Protein AF-A0A9E3IHD3-F1 (afdb_monomer)

pLDDT: mean 89.87, std 10.99, range [43.97, 98.31]

Solvent-accessible surface area (backbone atoms only — not comparable to full-atom values): 4220 Å² total; per-residue (Å²): 132,60,68,68,56,55,52,50,53,50,51,52,50,52,50,45,51,49,36,26,73,70,29,54,80,95,55,29,41,69,46,24,35,53,54,48,50,54,52,49,52,52,50,48,41,48,60,65,49,50,44,44,51,50,49,48,41,30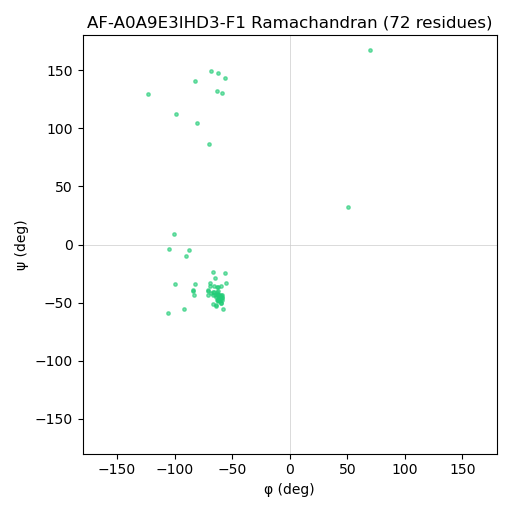,65,78,63,60,74,48,92,70,56,84,82,71,57,82,73,129

Secondary structure (DSSP, 8-state):
--HHHHHHHHHHHHHHHHHHHT--TTTHHHHHHHHHHHHHHHHIIIIIIIHHHHIIIIIIS--S---TTTS---

Mean predicted aligned error: 5.96 Å

Structure (mmCIF, N/CA/C/O backbone):
data_AF-A0A9E3IHD3-F1
#
_entry.id   AF-A0A9E3IHD3-F1
#
loop_
_atom_site.group_PDB
_atom_site.id
_atom_site.type_symbol
_atom_site.label_atom_id
_atom_site.label_alt_id
_atom_site.label_comp_id
_atom_site.label_asym_id
_atom_site.label_entity_id
_atom_site.label_seq_id
_atom_site.pdbx_PDB_ins_code
_atom_site.Cartn_x
_atom_site.Cartn_y
_atom_site.Cartn_z
_atom_site.occupancy
_atom_site.B_iso_or_equiv
_atom_site.auth_seq_id
_atom_site.auth_comp_id
_atom_site.auth_asym_id
_atom_site.auth_atom_id
_atom_site.pdbx_PDB_model_num
ATOM 1 N N . MET A 1 1 ? -8.047 -22.488 -3.698 1.00 75.44 1 MET A N 1
ATOM 2 C CA . MET A 1 1 ? -7.220 -21.329 -4.118 1.00 75.44 1 MET A CA 1
ATOM 3 C C . MET A 1 1 ? -5.749 -21.671 -3.922 1.00 75.44 1 MET A C 1
ATOM 5 O O . MET A 1 1 ? -5.453 -22.424 -3.005 1.00 75.44 1 MET A O 1
ATOM 9 N N . ARG A 1 2 ? -4.835 -21.180 -4.771 1.00 95.44 2 ARG A N 1
ATOM 10 C CA . ARG A 1 2 ? -3.390 -21.430 -4.600 1.00 95.44 2 ARG A CA 1
ATOM 11 C C . ARG A 1 2 ? -2.865 -20.706 -3.353 1.00 95.44 2 ARG A C 1
ATOM 13 O O . ARG A 1 2 ? -3.381 -19.643 -3.013 1.00 95.44 2 ARG A O 1
ATOM 20 N N . ILE A 1 3 ? -1.849 -21.261 -2.688 1.00 95.75 3 ILE A N 1
ATOM 21 C CA . ILE A 1 3 ? -1.376 -20.759 -1.383 1.00 95.75 3 ILE A CA 1
ATOM 22 C C . ILE A 1 3 ? -0.909 -19.300 -1.432 1.00 95.75 3 ILE A C 1
ATOM 24 O O . ILE A 1 3 ? -1.204 -18.531 -0.525 1.00 95.75 3 ILE A O 1
ATOM 28 N N . TYR A 1 4 ? -0.286 -18.878 -2.533 1.00 94.06 4 TYR A N 1
ATOM 29 C CA . TYR A 1 4 ? 0.132 -17.488 -2.707 1.00 94.06 4 TYR A CA 1
ATOM 30 C C . TYR A 1 4 ? -1.050 -16.508 -2.776 1.00 94.06 4 TYR A C 1
ATOM 32 O O . TYR A 1 4 ? -0.914 -15.374 -2.333 1.00 94.06 4 TYR A O 1
ATOM 40 N N . ASN A 1 5 ? -2.224 -16.939 -3.256 1.00 96.12 5 ASN A N 1
ATOM 41 C CA . ASN A 1 5 ? -3.427 -16.102 -3.223 1.00 96.12 5 ASN A CA 1
ATOM 42 C C . ASN A 1 5 ? -3.939 -15.958 -1.790 1.00 96.12 5 ASN A C 1
ATOM 44 O O . ASN A 1 5 ? -4.333 -14.870 -1.391 1.00 96.12 5 ASN A O 1
ATOM 48 N N . VAL A 1 6 ? -3.906 -17.040 -1.006 1.00 97.56 6 VAL A N 1
ATOM 49 C CA . VAL A 1 6 ? -4.307 -17.008 0.409 1.00 97.56 6 VAL A CA 1
ATOM 50 C C . VAL A 1 6 ? -3.397 -16.066 1.194 1.00 97.56 6 VAL A C 1
ATOM 52 O O . VAL A 1 6 ? -3.890 -15.208 1.920 1.00 97.56 6 VAL A O 1
ATOM 55 N N . ILE A 1 7 ? -2.082 -16.174 0.993 1.00 97.62 7 ILE A N 1
ATOM 56 C CA . ILE A 1 7 ? -1.096 -15.287 1.620 1.00 97.62 7 ILE A CA 1
ATOM 57 C C . ILE A 1 7 ? -1.318 -13.838 1.171 1.00 97.62 7 ILE A C 1
ATOM 59 O O . ILE A 1 7 ? -1.384 -12.947 2.011 1.00 97.62 7 ILE A O 1
ATOM 63 N N . GLY A 1 8 ? -1.487 -13.598 -0.133 1.00 95.75 8 GLY A N 1
ATOM 64 C CA . GLY A 1 8 ? -1.698 -12.258 -0.681 1.00 95.75 8 GLY A CA 1
ATOM 65 C C . GLY A 1 8 ? -2.945 -11.575 -0.119 1.00 95.75 8 GLY A C 1
ATOM 66 O O . GLY A 1 8 ? -2.858 -10.463 0.397 1.00 95.75 8 GLY A O 1
ATOM 67 N N . TYR A 1 9 ? -4.096 -12.251 -0.143 1.00 96.56 9 TYR A N 1
ATOM 68 C CA . TYR A 1 9 ? -5.323 -11.705 0.441 1.00 96.56 9 TYR A CA 1
ATOM 69 C C . TYR A 1 9 ? -5.228 -11.552 1.962 1.00 96.56 9 TYR A C 1
ATOM 71 O O . TYR A 1 9 ? -5.732 -10.569 2.501 1.00 96.56 9 TYR A O 1
ATOM 79 N N . GLY A 1 10 ? -4.542 -12.472 2.647 1.00 98.12 10 GLY A N 1
ATOM 80 C CA . GLY A 1 10 ? -4.278 -12.370 4.081 1.00 98.12 10 GLY A CA 1
ATOM 81 C C . GLY A 1 10 ? -3.475 -11.119 4.437 1.00 98.12 10 GLY A C 1
ATOM 82 O O . GLY A 1 10 ? -3.846 -10.396 5.358 1.00 98.12 10 GLY A O 1
ATOM 83 N N . LEU A 1 11 ? -2.425 -10.814 3.670 1.00 97.19 11 LEU A N 1
ATOM 84 C CA . LEU A 1 11 ? -1.624 -9.600 3.847 1.00 97.19 11 LEU A CA 1
ATOM 85 C C . LEU A 1 11 ? -2.442 -8.327 3.601 1.00 97.19 11 LEU A C 1
ATOM 87 O O . LEU A 1 11 ? -2.326 -7.381 4.374 1.00 97.19 11 LEU A O 1
ATOM 91 N N . ILE A 1 12 ? -3.301 -8.309 2.576 1.00 97.06 12 ILE A N 1
ATOM 92 C CA . ILE A 1 12 ? -4.187 -7.165 2.298 1.00 97.06 12 ILE A CA 1
ATOM 93 C C . ILE A 1 12 ? -5.171 -6.944 3.457 1.00 97.06 12 ILE A C 1
ATOM 95 O O . ILE A 1 12 ? -5.360 -5.809 3.893 1.00 97.06 12 ILE A O 1
ATOM 99 N N . ALA A 1 13 ? -5.768 -8.013 3.990 1.00 97.88 13 ALA A N 1
ATOM 100 C CA . ALA A 1 13 ? -6.693 -7.924 5.118 1.00 97.88 13 ALA A CA 1
ATOM 101 C C . ALA A 1 13 ? -5.997 -7.441 6.403 1.00 97.88 13 ALA A C 1
ATOM 103 O O . ALA A 1 13 ? -6.521 -6.566 7.091 1.00 97.88 13 ALA A O 1
ATOM 104 N N . LEU A 1 14 ? -4.800 -7.960 6.699 1.00 98.31 14 LEU A N 1
ATOM 105 C CA . LEU A 1 14 ? -3.970 -7.514 7.825 1.00 98.31 14 LEU A CA 1
ATOM 106 C C . LEU A 1 14 ? -3.577 -6.041 7.695 1.00 98.31 14 LEU A C 1
ATOM 108 O O . LEU A 1 14 ? -3.672 -5.301 8.670 1.00 98.31 14 LEU A O 1
ATOM 112 N N . TYR A 1 15 ? -3.182 -5.609 6.497 1.00 97.62 15 TYR A N 1
ATOM 113 C CA . TYR A 1 15 ? -2.875 -4.211 6.204 1.00 97.62 15 TYR A CA 1
ATOM 114 C C . TYR A 1 15 ? -4.084 -3.302 6.459 1.00 97.62 15 TYR A C 1
ATOM 116 O O . TYR A 1 15 ? -3.975 -2.329 7.203 1.00 97.62 15 TYR A O 1
ATOM 124 N N . ALA A 1 16 ? -5.253 -3.655 5.916 1.00 97.81 16 ALA A N 1
ATOM 125 C CA . ALA A 1 16 ? -6.489 -2.906 6.126 1.00 97.81 16 ALA A CA 1
ATOM 126 C C . ALA A 1 16 ? -6.855 -2.812 7.617 1.00 97.81 16 ALA A C 1
ATOM 128 O O . ALA A 1 16 ? -7.104 -1.719 8.125 1.00 97.81 16 ALA A O 1
ATOM 129 N N . ALA A 1 17 ? -6.820 -3.939 8.335 1.00 98.06 17 ALA A N 1
ATOM 130 C CA . ALA A 1 17 ? -7.113 -3.986 9.764 1.00 98.06 17 ALA A CA 1
ATOM 131 C C . ALA A 1 17 ? -6.132 -3.137 10.585 1.00 98.06 17 ALA A C 1
ATOM 133 O O . ALA A 1 17 ? -6.562 -2.379 11.453 1.00 98.06 17 ALA A O 1
ATOM 134 N N . ALA A 1 18 ? -4.832 -3.211 10.284 1.00 97.94 18 ALA A N 1
ATOM 135 C CA . ALA A 1 18 ? -3.815 -2.409 10.952 1.00 97.94 1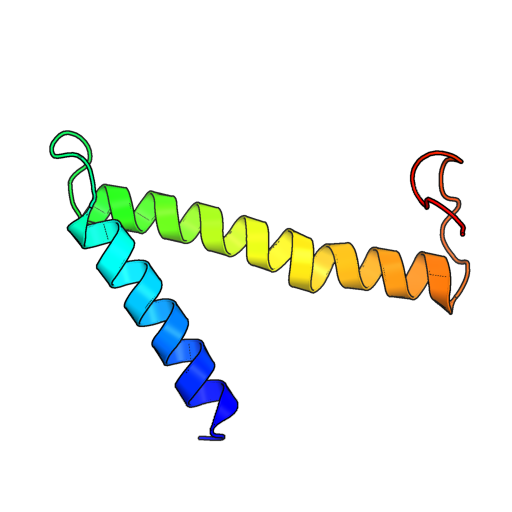8 ALA A CA 1
ATOM 136 C C . ALA A 1 18 ? -4.058 -0.910 10.737 1.00 97.94 18 ALA A C 1
ATOM 138 O O . ALA A 1 18 ? -4.083 -0.156 11.705 1.00 97.94 18 ALA A O 1
ATOM 139 N N . CYS A 1 19 ? -4.314 -0.481 9.498 1.00 97.62 19 CYS A N 1
ATOM 140 C CA . CYS A 1 19 ? -4.586 0.921 9.182 1.00 97.62 19 CYS A CA 1
ATOM 141 C C . CYS A 1 19 ? -5.855 1.451 9.858 1.00 97.62 19 CYS A C 1
ATOM 143 O O . CYS A 1 19 ? -5.874 2.599 10.293 1.00 97.62 19 CYS A O 1
ATOM 145 N N . MET A 1 20 ? -6.898 0.627 9.978 1.00 97.75 20 MET A N 1
ATOM 146 C CA . MET A 1 20 ? -8.108 0.987 10.721 1.00 97.75 20 MET A CA 1
ATOM 147 C C . MET A 1 20 ? -7.848 1.087 12.228 1.00 97.75 20 MET A C 1
ATOM 149 O O . MET A 1 20 ? -8.344 2.010 12.868 1.00 97.75 20 MET A O 1
ATOM 153 N N . ALA A 1 21 ? -7.072 0.155 12.791 1.00 97.88 21 ALA A N 1
ATOM 154 C CA . ALA A 1 21 ? -6.797 0.082 14.224 1.00 97.88 21 ALA A CA 1
ATOM 155 C C . ALA A 1 21 ? -5.908 1.226 14.730 1.00 97.88 21 ALA A C 1
ATOM 157 O O . ALA A 1 21 ? -6.070 1.668 15.864 1.00 97.88 21 ALA A O 1
ATOM 158 N N . VAL A 1 22 ? -4.982 1.712 13.897 1.00 96.88 22 VAL A N 1
ATOM 159 C CA . VAL A 1 22 ? -4.060 2.807 14.252 1.00 96.88 22 VAL A CA 1
ATOM 160 C C . VAL A 1 22 ? -4.485 4.165 13.686 1.00 96.88 22 VAL A C 1
ATOM 162 O O . VAL A 1 22 ? -3.721 5.129 13.748 1.00 96.88 22 VAL A O 1
ATOM 165 N N . ALA A 1 23 ? -5.690 4.259 13.115 1.00 97.19 23 ALA A N 1
ATOM 166 C CA . ALA A 1 23 ? -6.198 5.504 12.556 1.00 97.19 23 ALA A CA 1
ATOM 167 C C . ALA A 1 23 ? -6.347 6.578 13.654 1.00 97.19 23 ALA A C 1
ATOM 169 O O . ALA A 1 23 ? -6.954 6.308 14.695 1.00 97.19 23 ALA A O 1
ATOM 170 N N . PRO A 1 24 ? -5.856 7.815 13.433 1.00 96.50 24 PRO A N 1
ATOM 171 C CA . PRO A 1 24 ? -6.065 8.909 14.373 1.00 96.50 24 PRO A CA 1
ATOM 172 C C . PRO A 1 24 ? -7.561 9.144 14.642 1.00 96.50 24 PRO A C 1
ATOM 174 O O . PRO A 1 24 ? -8.351 9.097 13.693 1.00 96.50 24 PRO A O 1
ATOM 177 N N . PRO A 1 25 ? -7.970 9.492 15.879 1.00 96.56 25 PRO A N 1
ATOM 178 C CA . PRO A 1 25 ? -9.382 9.706 16.211 1.00 96.56 25 PRO A CA 1
ATOM 179 C C . PRO A 1 25 ? -10.088 10.741 15.323 1.00 96.56 25 PRO A C 1
ATOM 181 O O . PRO A 1 25 ? -11.261 10.576 15.011 1.00 96.56 25 PRO A O 1
ATOM 184 N N . ALA A 1 26 ? -9.366 11.773 14.869 1.00 97.50 26 ALA A N 1
ATOM 185 C CA . ALA A 1 26 ? -9.895 12.808 13.976 1.00 97.50 26 ALA A CA 1
ATOM 186 C C . ALA A 1 26 ? -10.269 12.292 12.572 1.00 97.50 26 ALA A C 1
ATOM 188 O O . ALA A 1 26 ? -11.070 12.912 11.881 1.00 97.50 26 ALA A O 1
ATOM 189 N N . ILE A 1 27 ? -9.675 11.175 12.143 1.00 96.31 27 ILE A N 1
ATOM 190 C CA . ILE A 1 27 ? -9.903 10.547 10.834 1.00 96.31 27 ILE A CA 1
ATOM 191 C C . ILE A 1 27 ? -10.874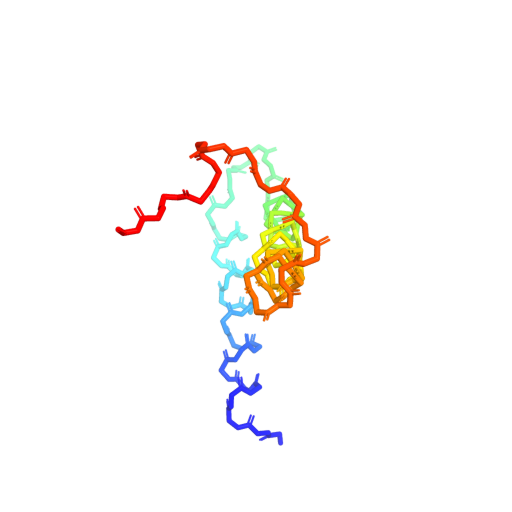 9.364 10.974 1.00 96.31 27 ILE A C 1
ATOM 193 O O . ILE A 1 27 ? -11.675 9.093 10.078 1.00 96.31 27 ILE A O 1
ATOM 197 N N . GLY A 1 28 ? -10.808 8.661 12.107 1.00 97.44 28 GLY A N 1
ATOM 198 C CA . GLY A 1 28 ? -11.588 7.460 12.372 1.00 97.44 28 GLY A CA 1
ATOM 199 C C . GLY A 1 28 ? -11.149 6.254 11.525 1.00 97.44 28 GLY A C 1
ATOM 200 O O . GLY A 1 28 ? -10.400 6.388 10.553 1.00 97.44 28 GLY A O 1
ATOM 201 N N . PRO A 1 29 ? -11.626 5.045 11.864 1.00 97.1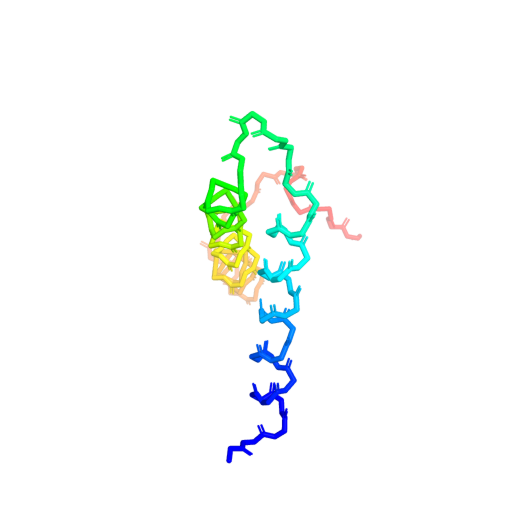2 29 PRO A N 1
ATOM 202 C CA . PRO A 1 29 ? -11.184 3.805 11.223 1.00 97.12 29 PRO A CA 1
ATOM 203 C C . PRO A 1 29 ? -11.504 3.768 9.723 1.00 97.12 29 PRO A C 1
ATOM 205 O O . PRO A 1 29 ? -10.672 3.356 8.920 1.00 97.12 29 PRO A O 1
ATOM 208 N N . TRP A 1 30 ? -12.679 4.256 9.318 1.00 97.44 30 TRP A N 1
ATOM 209 C CA . TRP A 1 30 ? -13.086 4.289 7.910 1.00 97.44 30 TRP A CA 1
ATOM 210 C C . TRP A 1 30 ? -12.277 5.286 7.077 1.00 97.44 30 TRP A C 1
ATOM 212 O O . TRP A 1 30 ? -11.941 4.991 5.931 1.00 97.44 30 TRP A O 1
ATOM 222 N N . GLY A 1 31 ? -11.905 6.433 7.656 1.00 97.44 31 GLY A N 1
ATOM 223 C CA . GLY A 1 31 ? -10.995 7.371 7.004 1.00 97.44 31 GLY A CA 1
ATOM 224 C C . GLY A 1 31 ? -9.588 6.782 6.860 1.00 97.44 31 GLY A C 1
ATOM 225 O O . GLY A 1 31 ? -8.988 6.881 5.790 1.00 97.44 31 GLY A O 1
ATOM 226 N N . GLY A 1 32 ? -9.097 6.083 7.891 1.00 96.69 32 GLY A N 1
ATOM 227 C CA . GLY A 1 32 ? -7.833 5.345 7.839 1.00 96.69 32 GLY A CA 1
ATOM 228 C C . GLY A 1 32 ? -7.826 4.277 6.742 1.00 96.69 32 GLY A C 1
ATOM 229 O O . GLY A 1 32 ? -6.869 4.194 5.975 1.00 96.69 32 GLY A O 1
ATOM 230 N N . LEU A 1 33 ? -8.924 3.524 6.601 1.00 98.00 33 LEU A N 1
ATOM 231 C CA . LEU A 1 33 ? -9.097 2.546 5.524 1.00 98.00 33 LEU A CA 1
ATOM 232 C C . LEU A 1 33 ? -9.092 3.200 4.137 1.00 98.00 33 LEU A C 1
ATOM 234 O O . LEU A 1 33 ? -8.450 2.684 3.226 1.00 98.00 33 LEU A O 1
ATOM 238 N N . GLY A 1 34 ? -9.778 4.334 3.971 1.00 98.12 34 GLY A N 1
ATOM 239 C CA . GLY A 1 34 ? -9.812 5.064 2.702 1.00 98.12 34 GLY A CA 1
ATOM 240 C C . GLY A 1 34 ? -8.424 5.534 2.259 1.00 98.12 34 GLY A C 1
ATOM 241 O O . GLY A 1 34 ? -8.032 5.321 1.111 1.00 98.12 34 GLY A O 1
ATOM 242 N N . ILE A 1 35 ? -7.646 6.104 3.184 1.00 96.88 35 ILE A N 1
ATOM 243 C CA . ILE A 1 35 ? -6.261 6.529 2.924 1.00 96.88 35 ILE A CA 1
ATOM 244 C C . ILE A 1 35 ? -5.381 5.319 2.592 1.00 96.88 35 ILE A C 1
ATOM 246 O O . ILE A 1 35 ? -4.625 5.352 1.620 1.00 96.88 35 ILE A O 1
ATOM 250 N N . ALA A 1 36 ? -5.503 4.237 3.362 1.00 96.31 36 ALA A N 1
ATOM 251 C CA . ALA A 1 36 ? -4.760 3.003 3.137 1.00 96.31 36 ALA A CA 1
ATOM 252 C C . ALA A 1 36 ? -5.058 2.395 1.759 1.00 96.31 36 ALA A C 1
ATOM 254 O O . ALA A 1 36 ? -4.140 2.008 1.039 1.00 96.31 36 ALA A O 1
ATOM 255 N N . ALA A 1 37 ? -6.327 2.369 1.348 1.00 97.62 37 ALA A N 1
ATOM 256 C CA . ALA A 1 37 ? -6.727 1.889 0.031 1.00 97.62 37 ALA A CA 1
ATOM 257 C C . ALA A 1 37 ? -6.113 2.737 -1.093 1.00 97.62 37 ALA A C 1
ATOM 259 O O . ALA A 1 37 ? -5.536 2.184 -2.031 1.00 97.62 37 ALA A O 1
ATOM 260 N N . ALA A 1 38 ? -6.172 4.068 -0.982 1.00 97.88 38 ALA A N 1
ATOM 261 C CA . ALA A 1 38 ? -5.564 4.966 -1.960 1.00 97.88 38 ALA A CA 1
ATOM 262 C C . ALA A 1 38 ? -4.045 4.750 -2.063 1.00 97.88 38 ALA A C 1
ATOM 264 O O . ALA A 1 38 ? -3.511 4.600 -3.162 1.00 97.88 38 ALA A O 1
ATOM 265 N N . TYR A 1 39 ? -3.355 4.664 -0.922 1.00 96.19 39 TYR A N 1
ATOM 266 C CA . TYR A 1 39 ? -1.916 4.416 -0.876 1.00 96.19 39 TYR A CA 1
ATOM 267 C C . TYR A 1 39 ? -1.547 3.061 -1.492 1.00 96.19 39 TYR A C 1
ATOM 269 O O . TYR A 1 39 ? -0.664 2.986 -2.349 1.00 96.19 39 TYR A O 1
ATOM 277 N N . PHE A 1 40 ? -2.254 1.997 -1.107 1.00 96.50 40 PHE A N 1
ATOM 278 C CA . PHE A 1 40 ? -2.028 0.651 -1.622 1.00 96.50 40 PHE A CA 1
ATOM 279 C C . PHE A 1 40 ? -2.190 0.588 -3.142 1.00 96.50 40 PHE A C 1
ATOM 281 O O . PHE A 1 40 ? -1.328 0.035 -3.821 1.00 96.50 40 PHE A O 1
ATOM 288 N N . LEU A 1 41 ? -3.251 1.190 -3.691 1.00 96.50 41 LEU A N 1
ATOM 289 C CA . LEU A 1 41 ? -3.496 1.209 -5.135 1.00 96.50 41 LEU A CA 1
ATOM 290 C C . LEU A 1 41 ? -2.395 1.951 -5.898 1.00 96.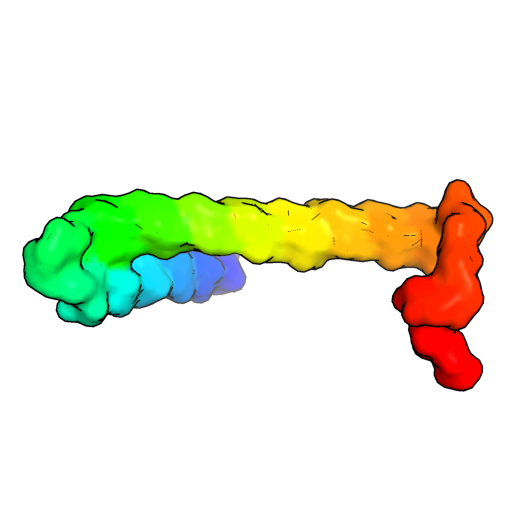50 41 LEU A C 1
ATOM 292 O O . LEU A 1 41 ? -1.938 1.456 -6.927 1.00 96.50 41 LEU A O 1
ATOM 296 N N . VAL A 1 42 ? -1.935 3.096 -5.385 1.00 96.69 42 VAL A N 1
ATOM 297 C CA . VAL A 1 42 ? -0.843 3.860 -6.008 1.00 96.69 42 VAL A CA 1
ATOM 298 C C . VAL A 1 42 ? 0.450 3.050 -6.008 1.00 96.69 42 VAL A C 1
ATOM 300 O O . VAL A 1 42 ? 1.095 2.937 -7.047 1.00 96.69 42 VAL A O 1
ATOM 303 N N . VAL A 1 43 ? 0.826 2.443 -4.880 1.00 94.69 43 VAL A N 1
ATOM 304 C CA . VAL A 1 43 ? 2.062 1.649 -4.786 1.00 94.69 43 VAL A CA 1
ATOM 305 C C . VAL A 1 43 ? 1.981 0.389 -5.646 1.00 94.69 43 VAL A C 1
ATOM 307 O O . VAL A 1 43 ? 2.928 0.084 -6.373 1.00 94.69 43 VAL A O 1
ATOM 310 N N . TRP A 1 44 ? 0.850 -0.317 -5.614 1.00 94.00 44 TRP A N 1
ATOM 311 C CA . TRP A 1 44 ? 0.614 -1.491 -6.451 1.00 94.00 44 TRP A CA 1
ATOM 312 C C . TRP A 1 44 ? 0.719 -1.147 -7.939 1.00 94.00 44 TRP A C 1
ATOM 314 O O . TRP A 1 44 ? 1.405 -1.847 -8.682 1.00 94.00 44 TRP A O 1
ATOM 324 N N . TYR A 1 45 ? 0.109 -0.039 -8.365 1.00 93.69 45 TYR A N 1
ATOM 325 C CA . TYR A 1 45 ? 0.200 0.427 -9.743 1.00 93.69 45 TYR A CA 1
ATOM 326 C C . TYR A 1 45 ? 1.635 0.812 -10.117 1.00 93.69 45 TYR A C 1
ATOM 328 O O . TYR A 1 45 ? 2.169 0.307 -11.104 1.00 93.69 45 TYR A O 1
ATOM 336 N N . MET A 1 46 ? 2.284 1.660 -9.315 1.00 94.06 46 MET A N 1
ATOM 337 C CA . MET A 1 46 ? 3.626 2.166 -9.604 1.00 94.06 46 MET A CA 1
ATOM 338 C C . MET A 1 46 ? 4.667 1.047 -9.649 1.00 94.06 46 MET A C 1
ATOM 340 O O . MET A 1 46 ? 5.446 0.981 -10.595 1.00 94.06 46 MET A O 1
ATOM 344 N N . GLY A 1 47 ? 4.684 0.163 -8.651 1.00 88.38 47 GLY A N 1
ATOM 345 C CA . GLY A 1 47 ? 5.681 -0.902 -8.544 1.00 88.38 47 GLY A CA 1
ATOM 346 C C . GLY A 1 47 ? 5.342 -2.151 -9.355 1.00 88.38 47 GLY A C 1
ATOM 347 O O . GLY A 1 47 ? 6.229 -2.756 -9.952 1.00 88.38 47 GLY A O 1
ATOM 348 N N . GLY A 1 48 ? 4.070 -2.549 -9.387 1.00 86.19 48 GLY A N 1
ATOM 349 C CA . GLY A 1 48 ? 3.640 -3.790 -10.031 1.00 86.19 48 GLY A CA 1
ATOM 350 C C . GLY A 1 48 ? 3.412 -3.649 -11.533 1.00 86.19 48 GLY A C 1
ATOM 351 O O . GLY A 1 48 ? 3.781 -4.540 -12.298 1.00 86.19 48 GLY A O 1
ATOM 352 N N . VAL A 1 49 ? 2.827 -2.532 -11.968 1.00 87.38 49 VAL A N 1
ATOM 353 C CA . VAL A 1 49 ? 2.409 -2.338 -13.366 1.00 87.38 49 VAL A CA 1
ATOM 354 C C . VAL A 1 49 ? 3.347 -1.382 -14.088 1.00 87.38 49 VAL A C 1
ATOM 356 O O . VAL A 1 49 ? 3.985 -1.753 -15.067 1.00 87.38 49 VAL A O 1
ATOM 359 N N . TYR A 1 50 ? 3.474 -0.153 -13.599 1.00 87.38 50 TYR A N 1
ATOM 360 C CA . TYR A 1 50 ? 4.222 0.877 -14.309 1.00 87.38 50 TYR A CA 1
ATOM 361 C C . TYR A 1 50 ? 5.719 0.554 -14.371 1.00 87.38 50 TYR A C 1
ATOM 363 O O . TYR A 1 50 ? 6.304 0.517 -15.454 1.00 87.38 50 TYR A O 1
ATOM 371 N N . LEU A 1 51 ? 6.337 0.254 -13.226 1.00 86.81 51 LEU A N 1
ATOM 372 C CA . LEU A 1 51 ? 7.759 -0.070 -13.161 1.00 86.81 51 LEU A CA 1
ATOM 373 C C . LEU A 1 51 ? 8.098 -1.335 -13.955 1.00 86.81 51 LEU A C 1
ATOM 375 O O . LEU A 1 51 ? 9.151 -1.385 -14.588 1.00 86.81 51 LEU A O 1
ATOM 379 N N . SER A 1 52 ? 7.218 -2.340 -13.964 1.00 85.75 52 SER A N 1
ATOM 380 C CA . SER A 1 52 ? 7.456 -3.559 -14.738 1.00 85.75 52 SER A CA 1
ATOM 381 C C . SER A 1 52 ? 7.452 -3.278 -16.242 1.00 85.75 52 SER A C 1
ATOM 383 O O . SER A 1 52 ? 8.347 -3.756 -16.936 1.00 85.75 52 SER A O 1
ATOM 385 N N . CYS A 1 53 ? 6.541 -2.434 -16.741 1.00 84.12 53 CYS A N 1
ATOM 386 C CA . CYS A 1 53 ? 6.552 -1.976 -18.131 1.00 84.12 53 CYS A CA 1
ATOM 387 C C . CYS A 1 53 ? 7.823 -1.193 -18.470 1.00 84.12 53 CYS A C 1
ATOM 389 O O . CYS A 1 53 ? 8.444 -1.471 -19.493 1.00 84.12 53 CYS A O 1
ATOM 391 N N . VAL A 1 54 ? 8.235 -0.260 -17.606 1.00 85.31 54 VAL A N 1
ATOM 392 C CA . VAL A 1 54 ? 9.470 0.521 -17.771 1.00 85.31 54 VAL A CA 1
ATOM 393 C C . VAL A 1 54 ? 10.670 -0.428 -17.866 1.00 85.31 54 VAL A C 1
ATOM 395 O O . VAL A 1 54 ? 11.363 -0.459 -18.880 1.00 85.31 54 VAL A O 1
ATOM 398 N N . ILE A 1 55 ? 10.873 -1.301 -16.879 1.00 85.94 55 ILE A N 1
ATOM 399 C CA . I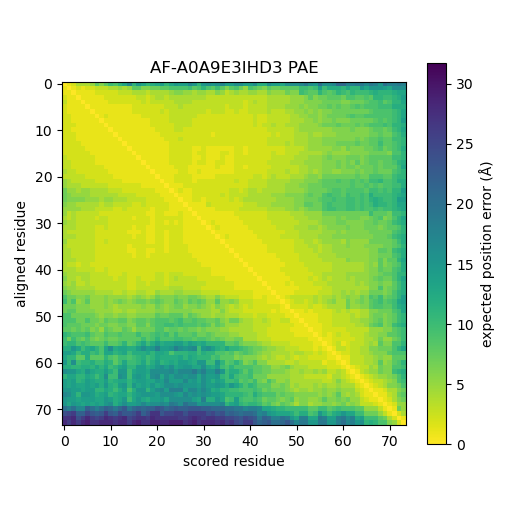LE A 1 55 ? 11.998 -2.246 -16.866 1.00 85.94 55 ILE A CA 1
ATOM 400 C C . ILE A 1 55 ? 11.952 -3.188 -18.074 1.00 85.94 55 ILE A C 1
ATOM 402 O O . ILE A 1 55 ? 12.958 -3.346 -18.764 1.00 85.94 55 ILE A O 1
ATOM 406 N N . HIS A 1 56 ? 10.802 -3.798 -18.363 1.00 88.62 56 HIS A N 1
ATOM 407 C CA . HIS A 1 56 ? 10.684 -4.760 -19.452 1.00 88.62 56 HIS A CA 1
ATOM 408 C C . HIS A 1 56 ? 10.935 -4.097 -20.812 1.00 88.62 56 HIS A C 1
ATOM 410 O O . HIS A 1 56 ? 11.810 -4.538 -21.552 1.00 88.62 56 HIS A O 1
ATOM 416 N N . MET A 1 57 ? 10.237 -3.006 -21.136 1.00 84.75 57 MET A N 1
ATOM 417 C CA . MET A 1 57 ? 10.406 -2.339 -22.431 1.00 84.75 57 MET A CA 1
ATOM 418 C C . MET A 1 57 ? 11.735 -1.618 -22.567 1.00 84.75 57 MET A C 1
ATOM 420 O O . MET A 1 57 ? 12.389 -1.727 -23.602 1.00 84.75 57 MET A O 1
ATOM 424 N N . GLY A 1 58 ? 12.170 -0.897 -21.543 1.00 81.25 58 GLY A N 1
ATOM 425 C CA . GLY A 1 58 ? 13.380 -0.106 -21.669 1.00 81.25 58 GLY A CA 1
ATOM 426 C C . GLY A 1 58 ? 14.669 -0.893 -21.457 1.00 81.25 58 GLY A C 1
ATOM 427 O O . GLY A 1 58 ? 15.651 -0.583 -22.116 1.00 81.25 58 GLY A O 1
ATOM 428 N N . ILE A 1 59 ? 14.707 -1.903 -20.578 1.00 79.00 59 ILE A N 1
ATOM 429 C CA . ILE A 1 59 ? 15.938 -2.685 -20.350 1.00 79.00 59 ILE A CA 1
ATOM 430 C C . ILE A 1 59 ? 15.979 -3.901 -21.269 1.00 79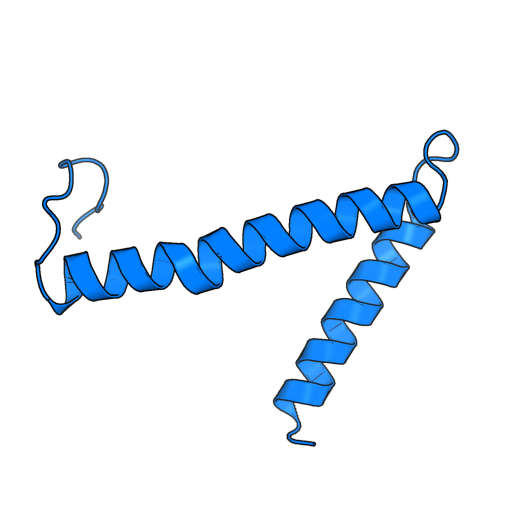.00 59 ILE A C 1
ATOM 432 O O . ILE A 1 59 ? 16.940 -4.058 -22.020 1.00 79.00 59 ILE A O 1
ATOM 436 N N . ALA A 1 60 ? 14.948 -4.754 -21.233 1.00 83.44 60 ALA A N 1
ATOM 437 C CA . ALA A 1 60 ? 14.985 -6.020 -21.968 1.00 83.44 60 ALA A CA 1
ATOM 438 C C . ALA A 1 60 ? 14.882 -5.811 -23.486 1.00 83.44 60 ALA A C 1
ATOM 440 O O . ALA A 1 60 ? 15.586 -6.475 -24.241 1.00 83.44 60 ALA A O 1
ATOM 441 N N . HIS A 1 61 ? 14.050 -4.861 -23.923 1.00 87.19 61 HIS A N 1
ATOM 442 C CA . HIS A 1 61 ? 13.827 -4.588 -25.349 1.00 87.19 61 HIS A CA 1
ATOM 443 C C . HIS A 1 61 ? 14.510 -3.317 -25.864 1.00 87.19 61 HIS A C 1
ATOM 445 O O . HIS A 1 61 ? 14.457 -3.058 -27.062 1.00 87.19 61 HIS A O 1
ATOM 451 N N . ARG A 1 62 ? 15.165 -2.531 -24.994 1.00 81.81 62 ARG A N 1
ATOM 452 C CA . ARG A 1 62 ? 15.824 -1.253 -25.347 1.00 81.81 62 ARG A CA 1
ATOM 45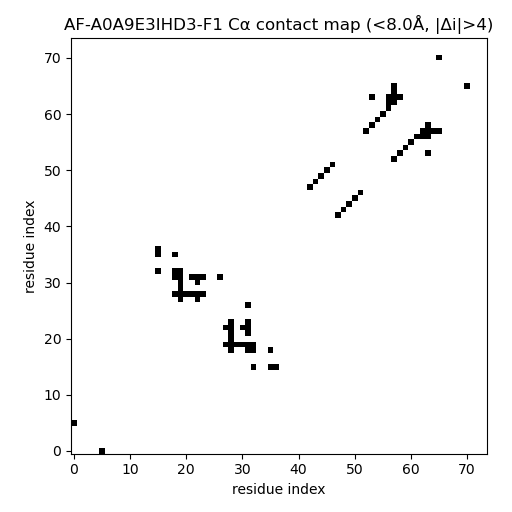3 C C . ARG A 1 62 ? 14.922 -0.290 -26.133 1.00 81.81 62 ARG A C 1
ATOM 455 O O . ARG A 1 62 ? 15.396 0.470 -26.968 1.00 81.81 62 ARG A O 1
ATOM 462 N N . ALA A 1 63 ? 13.619 -0.322 -25.859 1.00 84.62 63 ALA A N 1
ATOM 463 C CA . ALA A 1 63 ? 12.613 0.465 -26.569 1.00 84.62 63 ALA A CA 1
ATOM 464 C C . ALA A 1 63 ? 12.404 1.874 -25.981 1.00 84.62 63 ALA A C 1
ATOM 466 O O . ALA A 1 63 ? 11.625 2.653 -26.524 1.00 84.62 63 ALA A O 1
ATOM 467 N N . LEU A 1 64 ? 13.058 2.195 -24.857 1.00 80.19 64 LEU A N 1
ATOM 468 C CA . LEU A 1 64 ? 12.948 3.482 -24.169 1.00 80.19 64 LEU A CA 1
ATOM 469 C C . LEU A 1 64 ? 14.330 4.121 -24.023 1.00 80.19 64 LEU A C 1
ATOM 471 O O . LEU A 1 64 ? 15.249 3.495 -23.494 1.00 80.19 64 LEU A O 1
ATOM 475 N N . ASP A 1 65 ? 14.442 5.388 -24.420 1.00 82.75 65 ASP A N 1
ATOM 476 C CA . ASP A 1 65 ? 15.635 6.196 -24.174 1.00 82.75 65 ASP A CA 1
ATOM 477 C C . ASP A 1 65 ? 15.618 6.743 -22.747 1.00 82.75 65 ASP A C 1
ATOM 479 O O . ASP A 1 65 ? 14.897 7.688 -22.406 1.00 82.75 65 ASP A O 1
ATOM 483 N N . TYR A 1 66 ? 16.439 6.148 -21.888 1.00 80.19 66 TYR A N 1
ATOM 484 C CA . TYR A 1 66 ? 16.582 6.600 -20.513 1.00 80.19 66 TYR A CA 1
ATOM 485 C C . TYR A 1 66 ? 17.538 7.776 -20.387 1.00 80.19 66 TYR A C 1
ATOM 487 O O . TYR A 1 66 ? 18.607 7.819 -20.995 1.00 80.19 66 TYR A O 1
ATOM 495 N N . LYS A 1 67 ? 17.187 8.727 -19.515 1.00 79.56 67 LYS A N 1
ATOM 496 C CA . LYS A 1 67 ? 18.145 9.748 -19.090 1.00 79.56 67 LYS A CA 1
ATOM 497 C C . LYS A 1 67 ? 19.320 9.078 -18.356 1.00 79.56 67 LYS A C 1
ATOM 499 O O . LYS A 1 67 ? 19.086 8.118 -17.620 1.00 79.56 67 LYS A O 1
ATOM 504 N N . PRO A 1 68 ? 20.549 9.621 -18.452 1.00 74.69 68 PRO A N 1
ATOM 505 C CA . PRO A 1 68 ? 21.736 9.022 -17.829 1.00 74.69 68 PRO A CA 1
ATOM 506 C C . PRO A 1 68 ? 21.634 8.787 -16.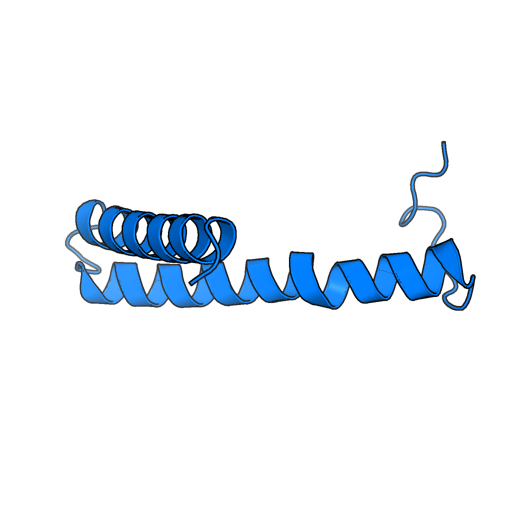313 1.00 74.69 68 PRO A C 1
ATOM 508 O O . PRO A 1 68 ? 22.321 7.931 -15.776 1.00 74.69 68 PRO A O 1
ATOM 511 N N . TRP A 1 69 ? 20.778 9.535 -15.610 1.00 76.75 69 TRP A N 1
ATOM 512 C CA . TRP A 1 69 ? 20.553 9.398 -14.166 1.00 76.75 69 TRP A CA 1
ATOM 513 C C . TRP A 1 69 ? 19.443 8.401 -13.793 1.00 76.75 69 TRP A C 1
ATOM 515 O O . TRP A 1 69 ? 19.263 8.108 -12.612 1.00 76.75 69 TRP A O 1
ATOM 525 N N . PHE A 1 70 ? 18.667 7.918 -14.767 1.00 75.06 70 PHE A N 1
ATOM 526 C CA . PHE A 1 70 ? 17.465 7.116 -14.530 1.00 75.06 70 PHE A CA 1
ATOM 527 C C . PHE A 1 70 ? 17.790 5.635 -14.312 1.00 75.06 70 PHE A C 1
ATOM 529 O O . PHE A 1 70 ? 17.282 5.018 -13.380 1.00 75.06 70 PHE A O 1
ATOM 536 N N . ILE A 1 71 ? 18.684 5.073 -15.129 1.00 67.56 71 ILE A N 1
ATOM 537 C CA . ILE A 1 71 ? 19.300 3.775 -14.857 1.00 67.56 71 ILE A CA 1
ATOM 538 C C . ILE A 1 71 ? 20.669 4.057 -14.254 1.00 67.56 71 ILE A C 1
ATOM 540 O O . ILE A 1 71 ? 21.563 4.533 -14.948 1.00 67.56 71 ILE A O 1
ATOM 544 N N . LYS A 1 72 ? 20.857 3.736 -12.971 1.00 56.75 72 LYS A N 1
ATOM 545 C CA . LYS A 1 72 ? 22.208 3.538 -12.439 1.00 56.75 72 LYS A CA 1
ATOM 546 C C . LYS A 1 72 ? 22.730 2.244 -13.051 1.00 56.75 72 LYS A C 1
ATOM 548 O O . LYS A 1 72 ? 22.496 1.166 -12.512 1.00 56.75 72 LYS A O 1
ATOM 553 N N . ALA A 1 73 ? 23.320 2.360 -14.237 1.00 53.09 73 ALA A N 1
ATOM 554 C CA . ALA A 1 73 ? 24.085 1.277 -14.822 1.00 53.09 73 ALA A CA 1
ATOM 555 C C . ALA A 1 73 ? 25.204 0.943 -13.832 1.00 53.09 73 ALA A C 1
ATOM 557 O O . ALA A 1 73 ? 25.844 1.854 -13.300 1.00 53.09 73 ALA A O 1
ATOM 558 N N . LEU A 1 74 ? 25.337 -0.346 -13.528 1.00 43.97 74 LEU A N 1
ATOM 559 C CA . LEU A 1 74 ? 26.513 -0.868 -12.849 1.00 43.97 74 LEU A CA 1
ATOM 560 C C . LEU A 1 74 ? 27.750 -0.601 -13.716 1.00 43.97 74 LEU A C 1
ATOM 562 O O . LEU A 1 74 ? 27.619 -0.766 -14.952 1.00 43.97 74 LEU A O 1
#

Foldseek 3Di:
DDVVVVVVVVVVVVQLVVQQVPPDPVCHSVSSNVVSVVVVVVCCCVPVPVVVCCCCCCPVVVNDDDDPVRDPDD

Sequence (74 aa):
MRIYNVIGYGLIALYAAACMAVAPPAIGPWGGLGIAAAYFLVVWYMGGVYLSCVIHMGIAHRALDYKPWFIKAL

Radius of gyration: 17.75 Å; Cα contacts (8 Å, |Δi|>4): 43; chains: 1; bounding box: 40×34×43 Å